Protein AF-A0A2J9VJS3-F1 (afdb_monomer_lite)

Radius of gyration: 12.94 Å; chains: 1; bounding box: 29×32×30 Å

Foldseek 3Di:
DALVVLVVLVVVLQVVLCVVVVHNQKDKDDDPVCSNQQKTWMDGPVDPDPKIWIWGDDDPWIKIDIPDDQPPLRVVQVVPFDWDDDDPHDTIGTDHSVVVSVSVNCNSPRDD

pLDDT: mean 89.35, std 8.63, range [51.94, 97.56]

Structure (mmCIF, N/CA/C/O backbone):
data_AF-A0A2J9VJS3-F1
#
_entry.id   AF-A0A2J9VJS3-F1
#
loop_
_atom_site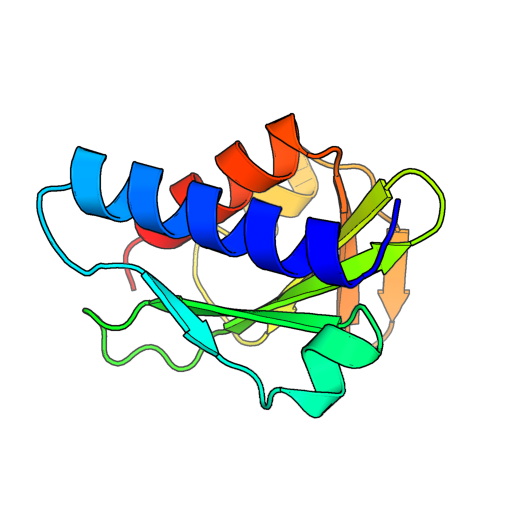.group_PDB
_atom_site.id
_atom_site.type_symbol
_atom_site.label_atom_id
_atom_site.label_alt_id
_atom_site.label_comp_id
_atom_site.label_asym_id
_atom_site.label_entity_id
_atom_site.label_seq_id
_atom_site.pdbx_PDB_ins_code
_atom_site.Cartn_x
_atom_site.Cartn_y
_atom_site.Cartn_z
_atom_site.occupancy
_atom_site.B_iso_or_equiv
_atom_site.auth_seq_id
_atom_site.auth_comp_id
_atom_site.auth_asym_id
_atom_site.auth_atom_id
_atom_site.pdbx_PDB_model_num
ATOM 1 N N . MET A 1 1 ? 11.337 7.686 -10.305 1.00 63.78 1 MET A N 1
ATOM 2 C CA . MET A 1 1 ? 10.696 8.379 -9.161 1.00 63.78 1 MET A CA 1
ATOM 3 C C . MET A 1 1 ? 11.667 8.381 -7.993 1.00 63.78 1 MET A C 1
ATOM 5 O O . MET A 1 1 ? 12.343 7.376 -7.818 1.00 63.78 1 MET A O 1
ATOM 9 N N . SER A 1 2 ? 11.806 9.478 -7.243 1.00 78.00 2 SER A N 1
ATOM 10 C CA . SER A 1 2 ? 12.714 9.493 -6.087 1.00 78.00 2 SER A CA 1
ATOM 11 C C . SER A 1 2 ? 12.104 8.724 -4.908 1.00 78.00 2 SER A C 1
ATOM 13 O O . SER A 1 2 ? 10.886 8.632 -4.774 1.00 78.00 2 SER A O 1
ATOM 15 N N . LYS A 1 3 ? 12.950 8.167 -4.035 1.00 78.81 3 LYS A N 1
ATOM 16 C CA . LYS A 1 3 ? 12.504 7.387 -2.865 1.00 78.81 3 LYS A CA 1
ATOM 17 C C . LYS A 1 3 ? 11.815 8.249 -1.800 1.00 78.81 3 LYS A C 1
ATOM 19 O O . LYS A 1 3 ? 10.952 7.758 -1.084 1.00 78.81 3 LYS A O 1
ATOM 24 N N . VAL A 1 4 ? 12.179 9.532 -1.735 1.00 76.00 4 VAL A N 1
ATOM 25 C CA . VAL A 1 4 ? 11.483 10.540 -0.920 1.00 76.00 4 VAL A CA 1
ATOM 26 C C . VAL A 1 4 ? 10.051 10.700 -1.423 1.00 76.00 4 VAL A C 1
ATOM 28 O O . VAL A 1 4 ? 9.120 10.472 -0.663 1.00 76.00 4 VAL A O 1
ATOM 31 N N . LYS A 1 5 ? 9.881 10.926 -2.735 1.00 83.75 5 LYS A N 1
ATOM 32 C CA . LYS A 1 5 ? 8.559 11.028 -3.358 1.00 83.75 5 LYS A CA 1
ATOM 33 C C . LYS A 1 5 ? 7.718 9.763 -3.154 1.00 83.75 5 LYS A C 1
ATOM 35 O O . LYS A 1 5 ? 6.540 9.872 -2.874 1.00 83.75 5 LYS A O 1
ATOM 40 N N . PHE A 1 6 ? 8.325 8.576 -3.209 1.00 88.06 6 PHE A N 1
ATOM 41 C CA . PHE A 1 6 ? 7.630 7.322 -2.894 1.00 88.06 6 PHE A CA 1
ATOM 42 C C . PHE A 1 6 ? 7.020 7.303 -1.490 1.00 88.06 6 PHE A C 1
ATOM 44 O O . PHE A 1 6 ? 5.858 6.936 -1.345 1.00 88.06 6 PHE A O 1
ATOM 51 N N . ARG A 1 7 ? 7.797 7.662 -0.462 1.00 90.06 7 ARG A N 1
ATOM 52 C CA . ARG A 1 7 ? 7.289 7.692 0.913 1.00 90.06 7 ARG A CA 1
ATOM 53 C C . ARG A 1 7 ? 6.156 8.707 1.038 1.00 90.06 7 ARG A C 1
ATOM 55 O O . ARG A 1 7 ? 5.107 8.357 1.563 1.00 90.06 7 ARG A O 1
ATOM 62 N N . ASP A 1 8 ? 6.371 9.913 0.522 1.00 91.19 8 ASP A N 1
ATOM 63 C CA . ASP A 1 8 ? 5.408 11.006 0.632 1.00 91.19 8 ASP A CA 1
ATOM 64 C C . ASP A 1 8 ? 4.102 10.687 -0.139 1.00 91.19 8 ASP A C 1
ATOM 66 O O . ASP A 1 8 ? 3.014 10.962 0.357 1.00 91.19 8 ASP A O 1
ATOM 70 N N . ASP A 1 9 ? 4.183 10.010 -1.295 1.00 91.81 9 ASP A N 1
ATOM 71 C CA . ASP A 1 9 ? 3.011 9.518 -2.040 1.00 91.81 9 ASP A CA 1
ATOM 72 C C . ASP A 1 9 ? 2.204 8.493 -1.216 1.00 91.81 9 ASP A C 1
ATOM 74 O O . ASP A 1 9 ? 0.972 8.503 -1.234 1.00 91.81 9 ASP A O 1
ATOM 78 N N . VAL A 1 10 ? 2.880 7.594 -0.487 1.00 94.88 10 VAL A N 1
ATOM 79 C CA . VAL A 1 10 ? 2.210 6.611 0.385 1.00 94.88 10 VAL A CA 1
ATOM 80 C C . VAL A 1 10 ? 1.594 7.285 1.611 1.00 94.88 10 VAL A C 1
ATOM 82 O O . VAL A 1 10 ? 0.473 6.934 1.975 1.00 94.88 10 VAL A O 1
ATOM 85 N N . ASP A 1 11 ? 2.286 8.255 2.215 1.00 94.81 11 ASP A N 1
ATOM 86 C CA . ASP A 1 11 ? 1.754 9.067 3.316 1.00 94.81 11 ASP A CA 1
ATOM 87 C C . ASP A 1 11 ? 0.464 9.781 2.893 1.00 94.81 11 ASP A C 1
ATOM 89 O O . ASP A 1 11 ? -0.566 9.629 3.549 1.00 94.81 11 ASP A O 1
ATOM 93 N N . GLN A 1 12 ? 0.463 10.428 1.725 1.00 96.25 12 GLN A N 1
ATOM 94 C CA . GLN A 1 12 ? -0.733 11.086 1.201 1.00 96.25 12 GLN A CA 1
ATOM 95 C C . GLN A 1 12 ? -1.895 10.104 0.977 1.00 96.25 12 GLN A C 1
ATOM 97 O O . GLN A 1 12 ? -3.045 10.421 1.274 1.00 96.25 12 GLN A O 1
ATOM 102 N N . ILE A 1 13 ? -1.623 8.896 0.467 1.00 97.06 13 ILE A N 1
ATOM 103 C CA . ILE A 1 13 ? -2.661 7.867 0.297 1.00 97.06 13 ILE A CA 1
ATOM 104 C C . ILE A 1 13 ? -3.263 7.460 1.648 1.00 97.06 13 ILE A C 1
ATOM 106 O O . ILE A 1 13 ? -4.481 7.291 1.747 1.00 97.06 13 ILE A O 1
ATOM 110 N N . ILE A 1 14 ? -2.427 7.278 2.672 1.00 96.94 14 ILE A N 1
ATOM 111 C CA . ILE A 1 14 ? -2.864 6.909 4.023 1.00 96.94 14 ILE A CA 1
ATOM 112 C C . ILE A 1 14 ? -3.742 8.008 4.616 1.00 96.94 14 ILE A C 1
ATOM 114 O O . ILE A 1 14 ? -4.841 7.715 5.096 1.00 96.94 14 ILE A O 1
ATOM 118 N N . ASP A 1 15 ? -3.291 9.258 4.528 1.00 97.56 15 ASP A N 1
ATOM 119 C CA . ASP A 1 15 ? -4.008 10.419 5.048 1.00 97.56 15 ASP A CA 1
ATOM 120 C C . ASP A 1 15 ? -5.363 10.598 4.355 1.00 97.56 15 ASP A C 1
ATOM 122 O O . ASP A 1 15 ? -6.383 10.769 5.029 1.00 97.56 15 ASP A O 1
ATOM 126 N N . ASP A 1 16 ? -5.411 10.464 3.025 1.00 97.38 16 ASP A N 1
ATOM 127 C CA . ASP A 1 16 ? -6.652 10.496 2.245 1.00 97.38 16 ASP A CA 1
ATOM 128 C C . ASP A 1 16 ? -7.647 9.424 2.717 1.00 97.38 16 ASP A C 1
ATOM 130 O O . ASP A 1 16 ? -8.847 9.681 2.859 1.00 97.38 16 ASP A O 1
ATOM 134 N N . ILE A 1 17 ? -7.170 8.194 2.938 1.00 96.25 17 ILE A N 1
ATOM 135 C CA . ILE A 1 17 ? -8.020 7.069 3.337 1.00 96.25 17 ILE A CA 1
ATOM 136 C C . ILE A 1 17 ? -8.540 7.277 4.755 1.00 96.25 17 ILE A C 1
ATOM 138 O O . ILE A 1 17 ? -9.757 7.237 4.940 1.00 96.25 17 ILE A O 1
ATOM 142 N N . ASN A 1 18 ? -7.666 7.548 5.725 1.00 96.94 18 ASN A N 1
ATOM 143 C CA . ASN A 1 18 ? -8.060 7.786 7.115 1.00 96.94 18 ASN A CA 1
ATOM 144 C C . ASN A 1 18 ? -9.031 8.970 7.224 1.00 96.94 18 ASN A C 1
ATOM 146 O O . ASN A 1 18 ? -10.052 8.874 7.906 1.00 96.94 18 ASN A O 1
ATOM 150 N N . SER A 1 19 ? -8.783 10.048 6.473 1.00 97.44 19 SER A N 1
ATOM 151 C CA . SER A 1 19 ? -9.697 11.193 6.391 1.00 97.44 19 SER A CA 1
ATOM 152 C C . SER A 1 19 ? -11.055 10.793 5.810 1.00 97.44 19 SER A C 1
ATOM 154 O O . SER A 1 19 ? -12.094 11.152 6.362 1.00 97.44 19 SER A O 1
ATOM 156 N N . SER A 1 20 ? -11.073 9.990 4.737 1.00 96.06 20 SER A N 1
ATOM 157 C CA . SER A 1 20 ? -12.320 9.498 4.131 1.00 96.06 20 SER A CA 1
ATOM 158 C C . SER A 1 20 ? -13.122 8.572 5.052 1.00 96.06 20 SER A C 1
ATOM 160 O O . SER A 1 20 ? -14.349 8.548 4.977 1.00 96.06 20 SER A O 1
ATOM 162 N N . LEU A 1 21 ? -12.437 7.832 5.928 1.00 94.00 21 LEU A N 1
ATOM 163 C CA . LEU A 1 21 ? -13.038 6.939 6.921 1.00 94.00 21 LEU A CA 1
ATOM 164 C C . LEU A 1 21 ? -13.340 7.646 8.248 1.00 94.00 21 LEU A C 1
ATOM 166 O O . LEU A 1 21 ? -13.977 7.053 9.114 1.00 94.00 21 LEU A O 1
ATOM 170 N N . LYS A 1 22 ? -12.923 8.912 8.399 1.00 95.38 22 LYS A N 1
ATOM 171 C CA . LYS A 1 22 ? -13.061 9.718 9.622 1.00 95.38 22 LYS A CA 1
ATOM 172 C C . LYS A 1 22 ? -12.462 9.037 10.863 1.00 95.38 22 LYS A C 1
ATOM 174 O O . LYS A 1 22 ? -12.930 9.265 11.976 1.00 95.38 22 LYS A O 1
ATOM 179 N N . ALA A 1 23 ? -11.441 8.201 10.669 1.00 93.31 23 ALA A N 1
ATOM 180 C CA . ALA A 1 23 ? -10.782 7.437 11.724 1.00 93.31 23 ALA A CA 1
ATOM 181 C C . ALA A 1 23 ? -9.362 7.006 11.303 1.00 93.31 23 ALA A C 1
ATOM 183 O O . ALA A 1 23 ? -9.116 6.786 10.113 1.00 93.31 23 ALA A O 1
ATOM 184 N N . PRO A 1 24 ? -8.426 6.843 12.258 1.00 93.69 24 PRO A N 1
ATOM 185 C CA . PRO A 1 24 ? -7.103 6.289 11.990 1.00 93.69 24 PRO A CA 1
ATOM 186 C C . PRO A 1 24 ? -7.194 4.760 11.837 1.00 93.69 24 PRO A C 1
ATOM 188 O O . PRO A 1 24 ? -7.147 4.026 12.819 1.00 93.69 24 PRO A O 1
ATOM 191 N N . VAL A 1 25 ? -7.354 4.284 10.601 1.00 94.62 25 VAL A N 1
ATOM 192 C CA . VAL A 1 25 ? -7.539 2.857 10.269 1.00 94.62 25 VAL A CA 1
ATOM 193 C C . VAL A 1 25 ? -6.231 2.220 9.810 1.00 94.62 25 VAL A C 1
ATOM 195 O O . VAL A 1 25 ? -5.911 1.099 10.198 1.00 94.62 25 VAL A O 1
ATOM 198 N N . ILE A 1 26 ? -5.446 2.935 9.007 1.00 94.62 26 ILE A N 1
ATOM 199 C CA . ILE A 1 26 ? -4.176 2.452 8.457 1.00 94.62 26 ILE A CA 1
ATOM 200 C C . ILE A 1 26 ? -3.012 3.365 8.830 1.00 94.62 26 ILE A C 1
ATOM 202 O O . ILE A 1 26 ? -3.170 4.578 8.953 1.00 94.62 26 ILE A O 1
ATOM 206 N N . ALA A 1 27 ? -1.825 2.782 8.963 1.00 94.75 27 ALA A N 1
ATOM 207 C CA . ALA A 1 27 ? -0.581 3.514 9.167 1.00 94.75 27 ALA A CA 1
ATOM 208 C C . ALA A 1 27 ? 0.581 2.836 8.438 1.00 94.75 27 ALA A C 1
ATOM 210 O O . ALA A 1 27 ? 0.536 1.640 8.136 1.00 94.75 27 ALA A O 1
ATOM 211 N N . ARG A 1 28 ? 1.661 3.585 8.189 1.00 94.19 28 ARG A N 1
ATOM 212 C CA . ARG A 1 28 ? 2.928 2.981 7.765 1.00 94.19 28 ARG A CA 1
ATOM 213 C C . ARG A 1 28 ? 3.486 2.108 8.887 1.00 94.19 28 ARG A C 1
ATOM 215 O O . ARG A 1 28 ? 3.541 2.520 10.039 1.00 94.19 28 ARG A O 1
ATOM 222 N N . SER A 1 29 ? 3.988 0.942 8.515 1.00 87.06 29 SER A N 1
ATOM 223 C CA . SER A 1 29 ? 4.754 0.041 9.370 1.00 87.06 29 SER A CA 1
ATOM 224 C C . SER A 1 29 ? 6.030 -0.317 8.633 1.00 87.06 29 SER A C 1
ATOM 226 O O . SER A 1 29 ? 5.988 -1.034 7.642 1.00 87.06 29 SER A O 1
ATOM 228 N N . SER A 1 30 ? 7.152 0.289 9.014 1.00 85.12 30 SER A N 1
ATOM 229 C CA . SER A 1 30 ? 8.520 -0.012 8.555 1.00 85.12 30 SER A CA 1
ATOM 230 C C . SER A 1 30 ? 9.446 1.073 9.095 1.00 85.12 30 SER A C 1
ATOM 232 O O . SER A 1 30 ? 9.056 2.241 9.178 1.00 85.12 30 SER A O 1
ATOM 234 N N . ILE A 1 31 ? 10.689 0.714 9.407 1.00 88.75 31 ILE A N 1
ATOM 235 C CA . ILE A 1 31 ? 11.692 1.687 9.858 1.00 88.75 31 ILE A CA 1
ATOM 236 C C . ILE A 1 31 ? 12.109 2.618 8.711 1.00 88.75 31 ILE A C 1
ATOM 238 O O . ILE A 1 31 ? 12.074 2.246 7.537 1.00 88.75 31 ILE A O 1
ATOM 242 N N . GLU A 1 32 ? 12.557 3.833 9.034 1.00 88.00 32 GLU A N 1
ATOM 243 C CA . GLU A 1 32 ? 12.910 4.861 8.041 1.00 88.00 32 GLU A CA 1
ATOM 244 C C . GLU A 1 32 ? 13.937 4.370 7.000 1.00 88.00 32 GLU A C 1
ATOM 246 O O . GLU A 1 32 ? 13.855 4.705 5.816 1.00 88.00 32 GLU A O 1
ATOM 251 N N . SER A 1 33 ? 14.883 3.520 7.411 1.00 90.19 33 SER A N 1
ATOM 252 C CA . SER A 1 33 ? 15.902 2.962 6.515 1.00 90.19 33 SER A CA 1
ATOM 253 C C . SER A 1 33 ? 15.332 2.026 5.440 1.00 90.19 33 SER A C 1
ATOM 255 O O . SER A 1 33 ? 15.937 1.885 4.376 1.00 90.19 33 SER A O 1
ATOM 257 N N . GLN A 1 34 ? 14.169 1.402 5.660 1.00 92.06 34 GLN A N 1
ATOM 258 C CA . GLN A 1 34 ? 13.478 0.640 4.617 1.00 92.06 34 GLN A CA 1
ATOM 259 C C . GLN A 1 34 ? 12.918 1.590 3.557 1.00 92.06 34 GLN A C 1
ATOM 261 O O . GLN A 1 34 ? 13.222 1.413 2.375 1.00 92.06 34 GLN A O 1
ATOM 266 N N . TRP A 1 35 ? 12.232 2.659 3.969 1.00 92.06 35 TRP A N 1
ATOM 267 C CA . TRP A 1 35 ? 11.672 3.652 3.046 1.00 92.06 35 TRP A CA 1
ATOM 268 C C . TRP A 1 35 ? 12.762 4.336 2.213 1.00 92.06 35 TRP A C 1
ATOM 270 O O . TRP A 1 35 ? 12.627 4.470 0.997 1.00 92.06 35 TRP A O 1
ATOM 280 N N . LYS A 1 36 ? 13.916 4.644 2.826 1.00 88.38 36 LYS A N 1
ATOM 281 C CA . LYS A 1 36 ? 15.117 5.145 2.123 1.00 88.38 36 LYS A CA 1
ATOM 282 C C . LYS A 1 36 ? 15.673 4.169 1.083 1.00 88.38 36 LYS A C 1
ATOM 284 O O . LYS A 1 36 ? 16.393 4.586 0.175 1.00 88.38 36 LYS A O 1
ATOM 289 N N . ARG A 1 37 ? 15.360 2.876 1.184 1.00 89.56 37 ARG A N 1
ATOM 290 C CA . ARG A 1 37 ? 15.713 1.856 0.184 1.00 89.56 37 ARG A CA 1
ATOM 291 C C . ARG A 1 37 ? 14.623 1.634 -0.863 1.00 89.56 37 ARG A C 1
ATOM 293 O O . ARG A 1 37 ? 14.923 0.985 -1.855 1.00 89.56 37 ARG A O 1
ATOM 300 N N . GLY A 1 38 ? 13.453 2.253 -0.711 1.00 92.38 38 GLY A N 1
ATOM 301 C CA . GLY A 1 38 ? 12.297 2.036 -1.578 1.00 92.38 38 GLY A CA 1
ATOM 302 C C . GLY A 1 38 ? 11.426 0.868 -1.123 1.00 92.38 38 GLY A C 1
ATOM 303 O O . GLY A 1 38 ? 10.621 0.399 -1.906 1.00 92.38 38 GLY A O 1
ATOM 304 N N . ASN A 1 39 ? 11.573 0.400 0.117 1.00 93.50 39 ASN A N 1
ATOM 305 C CA . ASN A 1 39 ? 10.750 -0.667 0.677 1.00 93.50 39 ASN A CA 1
ATOM 306 C C . ASN A 1 39 ? 9.927 -0.089 1.822 1.00 93.50 39 ASN A C 1
ATOM 308 O O . ASN A 1 39 ? 10.459 0.597 2.689 1.00 93.50 39 ASN A O 1
ATOM 312 N N . GLY A 1 40 ? 8.643 -0.370 1.856 1.00 94.31 40 GLY A N 1
ATOM 313 C CA . GLY A 1 40 ? 7.767 0.114 2.903 1.00 94.31 40 GLY A CA 1
ATOM 314 C C . GLY A 1 40 ? 6.649 -0.865 3.147 1.00 94.31 40 GLY A C 1
ATOM 315 O O . GLY A 1 40 ? 6.443 -1.786 2.364 1.00 94.31 40 GLY A O 1
ATOM 316 N N . SER A 1 41 ? 5.923 -0.674 4.235 1.00 94.62 41 SER A N 1
ATOM 317 C CA . SER A 1 41 ? 4.704 -1.433 4.456 1.00 94.62 41 SER A CA 1
ATOM 318 C C . SER A 1 41 ? 3.656 -0.591 5.154 1.00 94.62 41 SER A C 1
ATOM 320 O O . SER A 1 41 ? 3.965 0.442 5.753 1.00 94.62 41 SER A O 1
ATOM 322 N N . VAL A 1 42 ? 2.412 -1.036 5.066 1.00 94.56 42 VAL A N 1
ATOM 323 C CA . VAL A 1 42 ? 1.272 -0.455 5.766 1.00 94.56 42 VAL A CA 1
ATOM 324 C C . VAL A 1 42 ? 0.535 -1.545 6.528 1.00 94.56 42 VAL A C 1
ATOM 326 O O . VAL A 1 42 ? 0.499 -2.701 6.103 1.00 94.56 42 VAL A O 1
ATOM 329 N N . VAL A 1 43 ? -0.032 -1.167 7.665 1.00 93.31 43 VAL A N 1
ATOM 330 C CA . VAL A 1 43 ? -0.787 -2.051 8.556 1.00 93.31 43 VAL A CA 1
ATOM 331 C C . VAL A 1 43 ? -2.102 -1.397 8.933 1.00 93.31 43 VAL A C 1
ATOM 33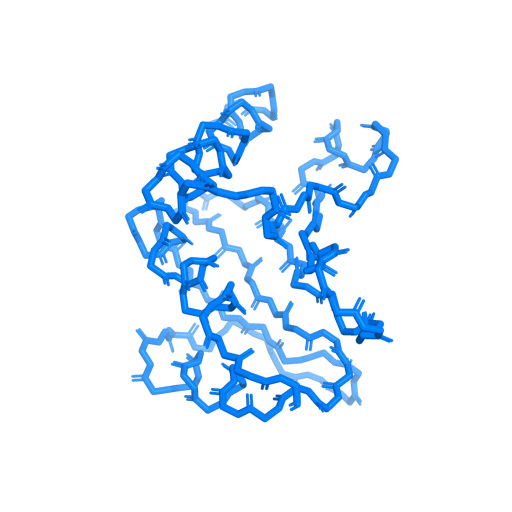3 O O . VAL A 1 43 ? -2.203 -0.166 8.963 1.00 93.31 43 VAL A O 1
ATOM 336 N N . ARG A 1 44 ? -3.103 -2.219 9.243 1.00 91.88 44 ARG A N 1
ATOM 337 C CA . ARG A 1 44 ? -4.299 -1.751 9.941 1.00 91.88 44 ARG A CA 1
ATOM 338 C C . ARG A 1 44 ? -3.996 -1.602 11.427 1.00 91.88 44 ARG A C 1
ATOM 340 O O . ARG A 1 44 ? -3.567 -2.558 12.060 1.00 91.88 44 ARG A O 1
ATOM 347 N N . ILE A 1 45 ? -4.231 -0.417 11.975 1.00 91.94 45 ILE A N 1
ATOM 348 C CA . ILE A 1 45 ? -3.969 -0.093 13.389 1.00 91.94 45 ILE A CA 1
ATOM 349 C C . ILE A 1 45 ? -5.228 -0.150 14.257 1.00 91.94 45 ILE A C 1
ATOM 351 O O . ILE A 1 45 ? -5.144 -0.100 15.480 1.00 91.94 45 ILE A O 1
ATOM 355 N N . ASP A 1 46 ? -6.393 -0.277 13.629 1.00 90.62 46 ASP A N 1
ATOM 356 C CA . ASP A 1 46 ? -7.694 -0.401 14.283 1.00 90.62 46 ASP A CA 1
ATOM 357 C C . ASP A 1 46 ? -8.102 -1.863 14.540 1.00 90.62 46 ASP A C 1
ATOM 359 O O . ASP A 1 46 ? -9.168 -2.136 15.090 1.00 90.62 46 ASP A O 1
ATOM 363 N N . THR A 1 47 ? -7.250 -2.817 14.157 1.00 85.31 47 THR A N 1
ATOM 364 C CA . THR A 1 47 ? -7.469 -4.258 14.342 1.00 85.31 47 THR A CA 1
ATOM 365 C C . THR A 1 47 ? -6.326 -4.892 15.130 1.00 85.31 47 THR A C 1
ATOM 367 O O . THR A 1 47 ? -5.257 -4.306 15.273 1.00 85.31 47 THR A O 1
ATOM 370 N N . LYS A 1 48 ? -6.532 -6.123 15.613 1.00 80.50 48 LYS A N 1
ATOM 371 C CA . LYS A 1 48 ? -5.463 -6.956 16.196 1.00 80.50 48 LYS A CA 1
ATOM 372 C C . LYS A 1 48 ? -4.695 -7.773 15.144 1.00 80.50 48 LYS A C 1
ATOM 374 O O . LYS A 1 48 ? -3.926 -8.656 15.513 1.00 80.50 48 LYS A O 1
ATOM 379 N N . ASP A 1 49 ? -4.951 -7.534 13.858 1.00 75.19 49 ASP A N 1
ATOM 380 C CA . ASP A 1 49 ? -4.325 -8.268 12.761 1.00 75.19 49 ASP A CA 1
ATOM 381 C C . ASP A 1 49 ? -2.853 -7.858 12.615 1.00 75.19 49 ASP A C 1
ATOM 383 O O . ASP A 1 49 ? -2.514 -6.677 12.672 1.00 75.19 49 ASP A O 1
ATOM 387 N N . ILE A 1 50 ? -1.981 -8.848 12.432 1.00 76.81 50 ILE A N 1
ATOM 388 C CA . ILE A 1 50 ? -0.542 -8.648 12.213 1.00 76.81 50 ILE A CA 1
ATOM 389 C C . ILE A 1 50 ? -0.174 -8.650 10.725 1.00 76.81 50 ILE 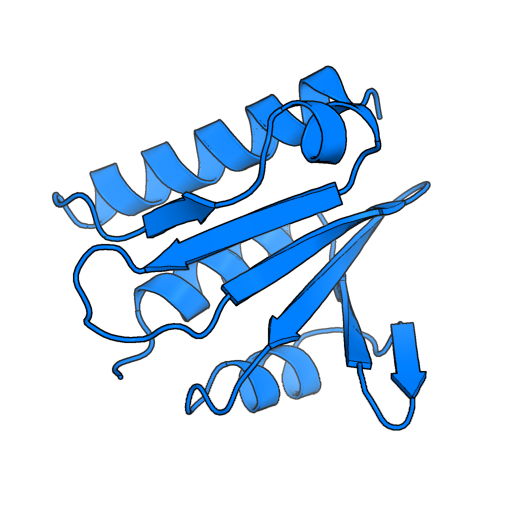A C 1
ATOM 391 O O . ILE A 1 50 ? 0.980 -8.381 10.387 1.00 76.81 50 ILE A O 1
ATOM 395 N N . ALA A 1 51 ? -1.129 -8.962 9.840 1.00 87.38 51 ALA A N 1
ATOM 396 C CA . ALA A 1 51 ? -0.908 -8.966 8.403 1.00 87.38 51 ALA A CA 1
ATOM 397 C C . ALA A 1 51 ? -0.476 -7.579 7.929 1.00 87.38 51 ALA A C 1
ATOM 399 O O . ALA A 1 51 ? -1.099 -6.571 8.250 1.00 87.38 51 ALA A O 1
ATOM 400 N N . THR A 1 52 ? 0.571 -7.532 7.125 1.00 91.50 52 THR A N 1
ATOM 401 C CA . THR A 1 52 ? 1.261 -6.333 6.676 1.00 91.50 52 THR A CA 1
ATOM 402 C C . THR A 1 52 ? 1.262 -6.293 5.153 1.00 91.50 52 THR A C 1
ATOM 404 O O . THR A 1 52 ? 1.747 -7.199 4.470 1.00 91.50 52 THR A O 1
ATOM 407 N N . LEU A 1 53 ? 0.747 -5.199 4.593 1.00 94.06 53 LEU A N 1
ATOM 408 C CA . LEU A 1 53 ? 0.821 -4.946 3.160 1.00 94.06 53 LEU A CA 1
ATOM 409 C C . LEU A 1 53 ? 2.159 -4.274 2.848 1.00 94.06 53 LEU A C 1
ATOM 411 O O . LEU A 1 53 ? 2.355 -3.091 3.117 1.00 94.06 53 LEU A O 1
ATOM 415 N N . SER A 1 54 ? 3.083 -5.030 2.270 1.00 94.62 54 SER A N 1
ATOM 416 C CA . SER A 1 54 ? 4.409 -4.550 1.882 1.00 94.62 54 SER A CA 1
ATOM 417 C C . SER A 1 54 ? 4.416 -4.029 0.446 1.00 94.62 54 SER A C 1
ATOM 419 O O . SER A 1 54 ? 3.772 -4.591 -0.440 1.00 94.62 54 SER A O 1
ATOM 421 N N . ILE A 1 55 ? 5.152 -2.939 0.239 1.00 95.88 55 ILE A N 1
ATOM 422 C CA . ILE A 1 55 ? 5.186 -2.093 -0.953 1.00 95.88 55 ILE A CA 1
ATOM 423 C C . ILE A 1 55 ? 6.654 -1.817 -1.293 1.00 95.88 55 ILE A C 1
ATOM 425 O O . ILE A 1 55 ? 7.365 -1.178 -0.517 1.00 95.88 55 ILE A O 1
ATOM 429 N N . ASN A 1 56 ? 7.099 -2.241 -2.470 1.00 94.62 56 ASN A N 1
ATOM 430 C CA . ASN A 1 56 ? 8.448 -1.977 -2.959 1.00 94.62 56 ASN A CA 1
ATOM 431 C C . ASN A 1 56 ? 8.393 -1.091 -4.206 1.00 94.62 56 ASN A C 1
ATOM 433 O O . ASN A 1 56 ? 7.675 -1.373 -5.164 1.00 94.62 56 ASN A O 1
ATOM 437 N N . LEU A 1 57 ? 9.174 -0.019 -4.203 1.00 93.69 57 LEU A N 1
ATOM 438 C CA . LEU A 1 57 ? 9.378 0.856 -5.343 1.00 93.69 57 LEU A CA 1
ATOM 439 C C . LEU A 1 57 ? 10.337 0.192 -6.333 1.00 93.69 57 LEU A C 1
ATOM 441 O O . LEU A 1 57 ? 11.490 -0.089 -6.003 1.00 93.69 57 LEU A O 1
ATOM 445 N N . HIS A 1 58 ? 9.878 0.036 -7.568 1.00 91.00 58 HIS A N 1
ATOM 446 C CA . HIS A 1 58 ? 10.690 -0.383 -8.701 1.00 91.00 58 HIS A CA 1
ATOM 447 C C . HIS A 1 58 ? 10.683 0.690 -9.791 1.00 91.00 58 HIS A C 1
ATOM 449 O O . HIS A 1 58 ? 9.890 1.638 -9.774 1.00 91.00 58 HIS A O 1
ATOM 455 N N . ASP A 1 59 ? 11.568 0.536 -10.772 1.00 86.31 59 ASP A N 1
ATOM 456 C CA . ASP A 1 59 ? 11.587 1.411 -11.936 1.00 86.31 59 ASP A CA 1
ATOM 457 C C . ASP A 1 59 ? 10.285 1.247 -12.735 1.00 86.31 59 ASP A C 1
ATOM 459 O O . ASP A 1 59 ? 10.049 0.241 -13.404 1.00 86.31 59 ASP A O 1
ATOM 463 N N . GLY A 1 60 ? 9.411 2.250 -12.625 1.00 84.69 60 GLY A N 1
ATOM 464 C CA . GLY A 1 60 ? 8.163 2.350 -13.381 1.00 84.69 60 GLY A CA 1
ATOM 465 C C . GLY A 1 60 ? 6.934 1.681 -12.756 1.00 84.69 60 GLY A C 1
ATOM 466 O O . GLY A 1 60 ? 5.860 1.772 -13.346 1.00 84.69 60 GLY A O 1
ATOM 467 N N . PHE A 1 61 ? 7.040 1.040 -11.587 1.00 91.75 61 PHE A N 1
ATOM 468 C CA . PHE A 1 61 ? 5.890 0.435 -10.897 1.00 91.75 61 PHE A CA 1
ATOM 469 C C . PHE A 1 61 ? 6.139 0.232 -9.395 1.00 91.75 61 PHE A C 1
ATOM 471 O O . PHE A 1 61 ? 7.261 0.376 -8.909 1.00 91.75 61 PHE A O 1
ATOM 478 N N . TYR A 1 62 ? 5.084 -0.142 -8.672 1.00 93.50 62 TYR A N 1
ATOM 479 C CA . TYR A 1 62 ? 5.159 -0.618 -7.293 1.00 93.50 62 TYR A CA 1
ATOM 480 C C . TYR A 1 62 ? 4.868 -2.110 -7.250 1.00 93.50 62 TYR A C 1
ATOM 482 O O . TYR A 1 62 ? 3.949 -2.587 -7.913 1.00 93.50 62 TYR A O 1
ATOM 490 N N . ASP A 1 63 ? 5.648 -2.840 -6.471 1.00 94.12 63 ASP A N 1
ATOM 491 C CA . ASP A 1 63 ? 5.401 -4.240 -6.178 1.00 94.12 63 ASP A CA 1
ATOM 492 C C . ASP A 1 63 ? 4.735 -4.372 -4.812 1.00 94.12 63 ASP A C 1
ATOM 494 O O . ASP A 1 63 ? 5.265 -3.880 -3.816 1.00 94.12 63 ASP A O 1
ATOM 498 N N . VAL A 1 64 ? 3.575 -5.019 -4.756 1.00 95.25 64 VAL A N 1
ATOM 499 C CA . VAL A 1 64 ? 2.770 -5.141 -3.538 1.00 95.25 64 VAL A CA 1
ATOM 500 C C . VAL A 1 64 ? 2.484 -6.592 -3.194 1.00 95.25 64 VAL A C 1
ATOM 502 O O . VAL A 1 64 ? 2.279 -7.432 -4.068 1.00 95.25 64 VAL A O 1
ATOM 505 N N . GLY A 1 65 ? 2.462 -6.895 -1.902 1.00 93.44 65 GLY A N 1
ATOM 506 C CA . GLY A 1 65 ? 2.044 -8.194 -1.383 1.00 93.44 65 GLY A CA 1
ATOM 507 C C . GLY A 1 65 ? 1.666 -8.085 0.085 1.00 93.44 65 GLY A C 1
ATOM 508 O O . GLY A 1 65 ? 2.204 -7.238 0.795 1.00 93.44 65 GLY A O 1
ATOM 509 N N . CYS A 1 66 ? 0.734 -8.917 0.533 1.00 90.75 66 CYS A N 1
ATOM 510 C CA . CYS A 1 66 ? 0.356 -9.003 1.938 1.00 90.75 66 CYS A CA 1
ATOM 511 C C . CYS A 1 66 ? 1.013 -10.241 2.547 1.00 90.75 66 CYS A C 1
ATOM 513 O O . CYS A 1 66 ? 0.909 -11.326 1.972 1.00 90.75 66 CYS A O 1
ATOM 515 N N . ASP A 1 67 ? 1.696 -10.086 3.680 1.00 82.25 67 ASP A N 1
ATOM 516 C CA . ASP A 1 67 ? 2.064 -11.240 4.496 1.00 82.25 67 ASP A CA 1
ATOM 517 C C . ASP A 1 67 ? 0.876 -11.674 5.377 1.00 82.25 67 ASP A C 1
ATOM 519 O O . ASP A 1 67 ? -0.079 -10.924 5.598 1.00 82.25 67 ASP A O 1
ATOM 523 N N . GLY A 1 68 ? 0.899 -12.935 5.810 1.00 71.00 68 GLY A N 1
ATOM 524 C CA . GLY A 1 68 ? -0.177 -13.528 6.600 1.00 71.00 68 GLY A CA 1
ATOM 525 C C . GLY A 1 68 ? -1.458 -13.849 5.818 1.00 71.00 68 GLY A C 1
ATOM 526 O O . GLY A 1 68 ? -1.607 -13.591 4.622 1.00 71.00 68 GLY A O 1
ATOM 527 N N . SER A 1 69 ? -2.401 -14.473 6.518 1.00 65.50 69 SER A N 1
ATOM 528 C CA . SER A 1 69 ? -3.716 -14.831 5.991 1.00 65.50 69 SER A CA 1
ATOM 529 C C . SER A 1 69 ? -4.731 -13.734 6.312 1.00 65.50 69 SER A C 1
ATOM 531 O O . SER A 1 69 ? -5.575 -13.909 7.188 1.00 65.50 69 SER A O 1
ATOM 533 N N . LYS A 1 70 ? -4.663 -12.598 5.613 1.00 71.69 70 LYS A N 1
ATOM 534 C CA . LYS A 1 70 ? -5.779 -11.647 5.616 1.00 71.69 70 LYS A CA 1
ATOM 535 C C . LYS A 1 70 ? -6.769 -12.072 4.536 1.00 71.69 70 LYS A C 1
ATOM 537 O O . LYS A 1 70 ? -6.400 -12.192 3.365 1.00 71.69 70 LYS A O 1
ATOM 542 N N . SER A 1 71 ? -8.007 -12.359 4.938 1.00 70.56 71 SER A N 1
ATOM 543 C CA . SER A 1 71 ? -9.066 -12.755 4.003 1.00 70.56 71 SER A CA 1
ATOM 544 C C . SER A 1 71 ? -9.253 -11.672 2.938 1.00 70.56 71 SER A C 1
ATOM 546 O O . SER A 1 71 ? -9.033 -10.504 3.227 1.00 70.56 71 SER A O 1
ATOM 548 N N . GLY A 1 72 ? -9.599 -12.027 1.702 1.00 83.88 72 GLY A N 1
ATOM 549 C CA . GLY A 1 72 ? -9.949 -11.075 0.637 1.00 83.88 72 GLY A CA 1
ATOM 550 C C . GLY A 1 72 ? -8.798 -10.301 -0.026 1.00 83.88 72 GLY A C 1
ATOM 551 O O . GLY A 1 72 ? -8.821 -10.146 -1.244 1.00 83.88 72 GLY A O 1
ATOM 552 N N . ILE A 1 73 ? -7.754 -9.859 0.695 1.00 89.94 73 ILE A N 1
ATOM 553 C CA . ILE A 1 73 ? -6.706 -9.018 0.073 1.00 89.94 73 ILE A CA 1
ATOM 554 C C . ILE A 1 73 ? -5.895 -9.775 -0.984 1.00 89.94 73 ILE A C 1
ATOM 556 O O . ILE A 1 73 ? -5.661 -9.249 -2.067 1.00 89.94 73 ILE A O 1
ATOM 560 N N . ASN A 1 74 ? -5.483 -11.016 -0.715 1.00 87.44 74 ASN A N 1
ATOM 561 C CA . ASN A 1 74 ? -4.673 -11.783 -1.668 1.00 87.44 74 ASN A CA 1
ATOM 562 C C . ASN A 1 74 ? -5.460 -12.133 -2.938 1.00 87.44 74 ASN A C 1
ATOM 564 O O . ASN A 1 74 ? -4.905 -12.083 -4.035 1.00 87.44 74 ASN A O 1
ATOM 568 N N . GLU A 1 75 ? -6.754 -12.422 -2.793 1.00 89.88 75 GLU A N 1
ATOM 569 C CA . GLU A 1 75 ? -7.671 -1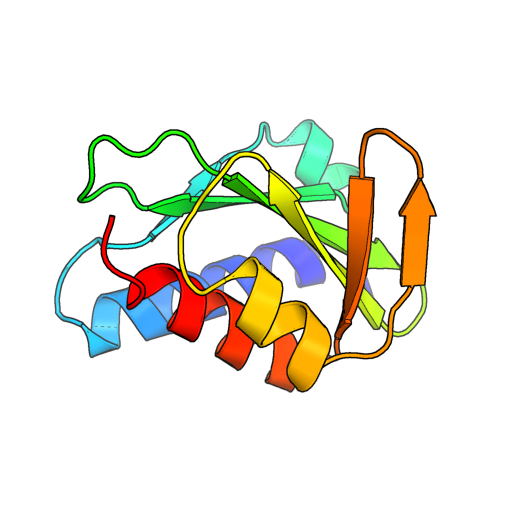2.621 -3.915 1.00 89.88 75 GLU A CA 1
ATOM 570 C C . GLU A 1 75 ? -7.854 -11.324 -4.712 1.00 89.88 75 GLU A C 1
ATOM 572 O O . GLU A 1 75 ? -7.707 -11.323 -5.934 1.00 89.88 75 GLU A O 1
ATOM 577 N N . TYR A 1 76 ? -8.064 -10.194 -4.031 1.00 93.38 76 TYR A N 1
ATOM 578 C CA . TYR A 1 76 ? -8.145 -8.884 -4.671 1.00 93.38 76 TYR A CA 1
ATOM 579 C C . TYR A 1 76 ? -6.890 -8.571 -5.494 1.00 93.38 76 TYR A C 1
ATOM 581 O O . TYR A 1 76 ? -7.003 -8.169 -6.654 1.00 93.38 76 TYR A O 1
ATOM 589 N N . LEU A 1 77 ? -5.695 -8.785 -4.932 1.00 93.25 77 LEU A N 1
ATOM 590 C CA . LEU A 1 77 ? -4.437 -8.572 -5.649 1.00 93.25 77 LEU A CA 1
ATOM 591 C C . LEU A 1 77 ? -4.338 -9.479 -6.888 1.00 93.25 77 LEU A C 1
ATOM 593 O O . LEU A 1 77 ? -3.989 -8.991 -7.961 1.00 93.25 77 LEU A O 1
ATOM 597 N N . ALA A 1 78 ? -4.696 -10.761 -6.762 1.00 91.56 78 ALA A N 1
ATOM 598 C CA . ALA A 1 78 ? -4.656 -11.728 -7.860 1.00 91.56 78 ALA A CA 1
ATOM 599 C C . ALA A 1 78 ? -5.607 -11.386 -9.015 1.00 91.56 78 ALA A C 1
ATOM 601 O O . ALA A 1 78 ? -5.255 -11.580 -10.177 1.00 91.56 78 ALA A O 1
ATOM 602 N N . LEU A 1 79 ? -6.798 -10.870 -8.701 1.00 94.38 79 LEU A N 1
ATOM 603 C CA . LEU A 1 79 ? -7.822 -10.541 -9.694 1.00 94.38 79 LEU A CA 1
ATOM 604 C C . LEU A 1 79 ? -7.577 -9.198 -10.394 1.00 94.38 79 LEU A C 1
ATOM 606 O O . LEU A 1 79 ? -7.979 -9.026 -11.542 1.00 94.38 79 LEU A O 1
ATOM 610 N N . ASN A 1 80 ? -6.945 -8.237 -9.714 1.00 95.94 80 ASN A N 1
ATOM 611 C CA . ASN A 1 80 ? -6.870 -6.852 -10.194 1.00 95.94 80 ASN A CA 1
ATOM 612 C C . ASN A 1 80 ? -5.488 -6.445 -10.714 1.00 95.94 80 ASN A C 1
ATOM 614 O O . ASN A 1 80 ? -5.370 -5.415 -11.382 1.00 95.94 80 ASN A O 1
ATOM 618 N N . LEU A 1 81 ? -4.435 -7.204 -10.398 1.00 96.44 81 LEU A N 1
ATOM 619 C CA . LEU A 1 81 ? -3.057 -6.811 -10.673 1.00 96.44 81 LEU A CA 1
ATOM 620 C C . LEU A 1 81 ? -2.272 -7.902 -11.399 1.00 96.44 81 LEU A C 1
ATOM 622 O O . LEU A 1 81 ? -2.515 -9.099 -11.273 1.00 96.44 81 LEU A O 1
ATOM 626 N N . LYS A 1 82 ? -1.247 -7.475 -12.139 1.00 94.75 82 LYS A N 1
ATOM 627 C CA . LYS A 1 82 ? -0.343 -8.397 -12.829 1.00 94.75 82 LYS A CA 1
ATOM 628 C C . LYS A 1 82 ? 0.621 -9.027 -11.827 1.00 94.75 82 LYS A C 1
ATOM 630 O O . LYS A 1 82 ? 1.364 -8.304 -11.165 1.00 94.75 82 LYS A O 1
ATOM 635 N N . LEU A 1 83 ? 0.687 -10.358 -11.785 1.00 94.19 83 LEU A N 1
ATOM 636 C CA . LEU A 1 83 ? 1.685 -11.077 -10.991 1.00 94.19 83 LEU A CA 1
ATOM 637 C C . LEU A 1 83 ? 3.109 -10.623 -11.364 1.00 94.19 83 LEU A C 1
ATOM 639 O O . LEU A 1 83 ? 3.502 -10.644 -12.533 1.00 94.19 83 LEU A O 1
ATOM 643 N N . HIS A 1 84 ? 3.883 -10.207 -10.364 1.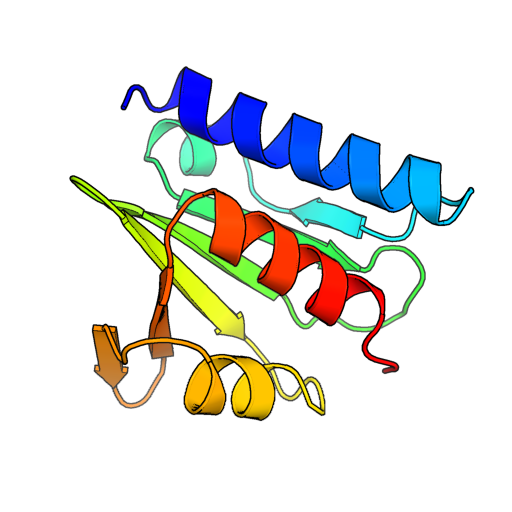00 92.81 84 HIS A N 1
ATOM 644 C CA . HIS A 1 84 ? 5.295 -9.872 -10.507 1.00 92.81 84 HIS A CA 1
ATOM 645 C C . HIS A 1 84 ? 6.202 -11.050 -10.163 1.00 92.81 84 HIS A C 1
ATOM 647 O O . HIS A 1 84 ? 7.150 -11.327 -10.901 1.00 92.81 84 HIS A O 1
ATOM 653 N N . ARG A 1 85 ? 5.949 -11.685 -9.015 1.00 88.69 85 ARG A N 1
ATOM 654 C CA . ARG A 1 85 ? 6.791 -12.733 -8.438 1.00 88.69 85 ARG A CA 1
ATOM 655 C C . ARG A 1 85 ? 5.923 -13.685 -7.630 1.00 88.69 85 ARG A C 1
ATOM 657 O O . ARG A 1 85 ? 5.061 -13.245 -6.881 1.00 88.69 85 ARG A O 1
ATOM 664 N N . HIS A 1 86 ? 6.199 -14.975 -7.751 1.00 87.69 86 HIS A N 1
ATOM 665 C CA . HIS A 1 86 ? 5.623 -16.010 -6.906 1.00 87.69 86 HIS A CA 1
ATOM 666 C C . HIS A 1 86 ? 6.748 -16.974 -6.535 1.00 87.69 86 HIS A C 1
ATOM 668 O O . HIS A 1 86 ? 7.290 -17.661 -7.398 1.00 87.69 86 HIS A O 1
ATOM 674 N N . ASN A 1 87 ? 7.151 -16.971 -5.268 1.00 82.69 87 ASN A N 1
ATOM 675 C CA . ASN A 1 87 ? 8.020 -17.997 -4.698 1.00 82.69 87 ASN A CA 1
ATOM 676 C C . ASN A 1 87 ? 7.389 -18.554 -3.415 1.00 82.69 87 ASN A C 1
ATOM 678 O O . ASN A 1 87 ? 6.358 -18.053 -2.972 1.00 82.69 87 ASN A O 1
ATOM 682 N N . SER A 1 88 ? 8.012 -19.569 -2.813 1.00 73.62 88 SER A N 1
ATOM 683 C CA . SER A 1 88 ? 7.481 -20.276 -1.637 1.00 73.62 88 SER A CA 1
ATOM 684 C C . SER A 1 88 ? 7.192 -19.388 -0.419 1.00 73.62 88 SER A C 1
ATOM 686 O O . SER A 1 88 ? 6.535 -19.845 0.509 1.00 73.62 88 SER A O 1
ATOM 688 N N . GLN A 1 89 ? 7.669 -18.140 -0.402 1.00 65.25 89 GLN A N 1
ATOM 689 C CA . GLN A 1 89 ? 7.512 -17.213 0.720 1.00 65.25 89 GLN A CA 1
ATOM 690 C C . GLN A 1 89 ? 6.784 -15.916 0.353 1.00 65.25 89 GLN A C 1
ATOM 692 O O . GLN A 1 89 ? 6.368 -15.184 1.243 1.00 65.25 89 GLN A O 1
ATOM 697 N N . ASN A 1 90 ? 6.679 -15.570 -0.932 1.00 77.31 90 ASN A N 1
ATOM 698 C CA . ASN A 1 90 ? 6.209 -14.259 -1.363 1.00 77.31 90 ASN A CA 1
ATOM 699 C C . ASN A 1 90 ? 5.471 -14.339 -2.701 1.00 77.31 90 ASN A C 1
ATOM 701 O O . ASN A 1 90 ? 6.065 -14.659 -3.737 1.00 77.31 90 ASN A O 1
ATOM 705 N N . ILE A 1 91 ? 4.201 -13.937 -2.678 1.00 89.12 91 ILE A N 1
ATOM 706 C CA . ILE A 1 91 ? 3.423 -13.599 -3.869 1.00 89.12 91 ILE A CA 1
ATOM 707 C C . ILE A 1 91 ? 3.359 -12.079 -3.958 1.00 89.12 91 ILE A C 1
ATOM 709 O O . ILE A 1 91 ? 3.059 -11.399 -2.977 1.00 89.12 91 ILE A O 1
ATOM 713 N N . ARG A 1 92 ? 3.706 -11.543 -5.123 1.00 93.00 92 ARG A N 1
ATOM 714 C CA . ARG A 1 92 ? 3.859 -10.113 -5.341 1.00 93.00 92 ARG A CA 1
ATOM 715 C C . ARG A 1 92 ? 3.264 -9.686 -6.666 1.00 93.00 92 ARG A C 1
ATOM 717 O O . ARG A 1 92 ? 3.405 -10.402 -7.661 1.00 93.00 92 ARG A O 1
ATOM 724 N N . TYR A 1 93 ? 2.641 -8.518 -6.685 1.00 95.88 93 TYR A N 1
ATOM 725 C CA . TYR A 1 93 ? 1.881 -8.003 -7.813 1.00 95.88 93 TYR A CA 1
ATOM 726 C C . TYR A 1 93 ? 2.304 -6.583 -8.168 1.00 95.88 93 TYR A C 1
ATOM 728 O O . TYR A 1 93 ? 2.562 -5.760 -7.297 1.00 95.88 93 TYR A O 1
ATOM 736 N N . ARG A 1 94 ? 2.321 -6.275 -9.465 1.00 95.88 94 ARG A N 1
ATOM 737 C CA . ARG A 1 94 ? 2.655 -4.943 -9.972 1.00 95.88 94 ARG A CA 1
ATOM 738 C C . ARG A 1 94 ? 1.435 -4.037 -9.945 1.00 95.88 94 ARG A C 1
ATOM 740 O O . ARG A 1 94 ? 0.393 -4.407 -10.484 1.00 95.88 94 ARG A O 1
ATOM 747 N N . CYS A 1 95 ? 1.601 -2.821 -9.445 1.00 94.56 95 CYS A N 1
ATOM 748 C CA . CYS A 1 95 ? 0.592 -1.777 -9.528 1.00 94.56 95 CYS A CA 1
ATOM 749 C C . CYS A 1 95 ? 1.190 -0.410 -9.904 1.00 94.56 95 CYS A C 1
ATOM 751 O O . CYS A 1 95 ? 2.365 -0.124 -9.663 1.00 94.56 95 CYS A O 1
ATOM 753 N N . THR A 1 96 ? 0.373 0.447 -10.516 1.00 94.12 96 THR A N 1
ATOM 754 C CA . THR A 1 96 ? 0.632 1.888 -10.673 1.00 94.12 96 THR A CA 1
ATOM 755 C C . THR A 1 96 ? 0.328 2.638 -9.372 1.00 94.12 96 THR A C 1
ATOM 757 O O . THR A 1 96 ? -0.200 2.051 -8.429 1.00 94.12 96 THR A O 1
ATOM 760 N N . LEU A 1 97 ? 0.603 3.946 -9.311 1.00 90.75 97 LEU A N 1
ATOM 761 C CA . LEU A 1 97 ? 0.246 4.769 -8.145 1.00 90.75 97 LEU A CA 1
ATOM 762 C C . LEU A 1 97 ? -1.274 4.793 -7.904 1.00 90.75 97 LEU A C 1
ATOM 764 O O . LEU A 1 97 ? -1.735 4.635 -6.777 1.00 90.75 97 LEU A O 1
ATOM 768 N N . THR A 1 98 ? -2.069 4.930 -8.969 1.00 92.31 98 THR A N 1
ATOM 769 C CA . THR A 1 98 ? -3.536 4.897 -8.877 1.00 92.31 98 THR A CA 1
ATOM 770 C C . THR A 1 98 ? -4.027 3.557 -8.336 1.00 92.31 98 THR A C 1
ATOM 772 O O . THR A 1 98 ? -4.867 3.522 -7.442 1.00 92.31 98 THR A O 1
ATOM 775 N N . GLN A 1 99 ? -3.468 2.451 -8.833 1.00 95.75 99 GLN A N 1
ATOM 776 C CA . GLN A 1 99 ? -3.805 1.119 -8.337 1.00 95.75 99 GLN A CA 1
ATOM 777 C C . GLN A 1 99 ? -3.331 0.913 -6.891 1.00 95.75 99 GLN A C 1
ATOM 779 O O . GLN A 1 99 ? -4.056 0.306 -6.111 1.00 95.75 99 GLN A O 1
ATOM 784 N N . LEU A 1 100 ? -2.173 1.460 -6.499 1.00 95.50 100 LEU A N 1
ATOM 785 C CA . LEU A 1 100 ? -1.680 1.407 -5.120 1.00 95.50 100 LEU A CA 1
ATOM 786 C C . LEU A 1 100 ? -2.678 2.053 -4.148 1.00 95.50 100 LEU A C 1
ATOM 788 O O . LEU A 1 100 ? -2.981 1.470 -3.109 1.00 95.50 100 LEU A O 1
ATOM 792 N N . LYS A 1 101 ? -3.259 3.204 -4.515 1.00 95.62 101 LYS A N 1
ATOM 793 C CA . LYS A 1 101 ? -4.328 3.844 -3.733 1.00 95.62 101 LYS A CA 1
ATOM 794 C C . LYS A 1 101 ? -5.537 2.920 -3.559 1.00 95.62 101 LYS A C 1
ATOM 796 O O . LYS A 1 101 ? -6.042 2.780 -2.445 1.00 95.62 101 LYS A O 1
ATOM 801 N N . SER A 1 102 ? -5.977 2.253 -4.627 1.00 96.31 102 SER A N 1
ATOM 802 C CA . SER A 1 102 ? -7.080 1.283 -4.567 1.00 96.31 102 SER A CA 1
ATOM 803 C C . SER A 1 102 ? -6.751 0.068 -3.697 1.00 96.31 102 SER A C 1
ATOM 805 O O . SER A 1 102 ? -7.591 -0.348 -2.903 1.00 96.31 102 SER A O 1
ATOM 807 N N . VAL A 1 103 ? -5.526 -0.455 -3.787 1.00 96.31 103 VAL A N 1
ATOM 808 C CA . VAL A 1 103 ? -5.050 -1.589 -2.981 1.00 96.31 103 VAL A CA 1
ATOM 809 C C . VAL A 1 103 ? -5.037 -1.243 -1.496 1.00 96.31 103 VAL A C 1
ATOM 811 O O . VAL A 1 103 ? -5.619 -1.976 -0.701 1.00 96.31 103 VAL A O 1
ATOM 814 N N . ILE A 1 104 ? -4.418 -0.121 -1.113 1.00 95.75 104 ILE A N 1
ATOM 815 C CA . ILE A 1 104 ? -4.333 0.293 0.296 1.00 95.75 104 ILE A CA 1
ATOM 816 C C . ILE A 1 104 ? -5.738 0.569 0.853 1.00 95.75 104 ILE A C 1
ATOM 818 O O . ILE A 1 104 ? -6.041 0.185 1.982 1.00 95.75 104 ILE A O 1
ATOM 822 N N . ARG A 1 105 ? -6.636 1.156 0.048 1.00 95.69 105 ARG A N 1
ATOM 823 C CA . ARG A 1 105 ? -8.040 1.348 0.437 1.00 95.69 105 ARG A CA 1
ATOM 824 C C . ARG A 1 105 ? -8.768 0.021 0.635 1.00 95.69 105 ARG A C 1
ATOM 826 O O . ARG A 1 105 ? -9.472 -0.129 1.628 1.00 95.69 105 AR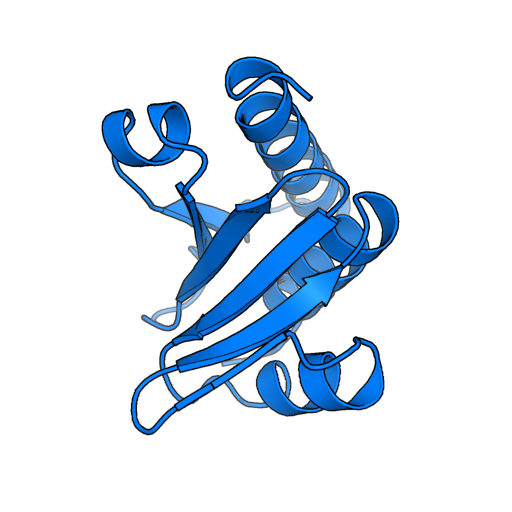G A O 1
ATOM 833 N N . HIS A 1 106 ? -8.610 -0.931 -0.282 1.00 94.69 106 HIS A N 1
ATOM 834 C CA . HIS A 1 106 ? -9.214 -2.254 -0.138 1.00 94.69 106 HIS A CA 1
ATOM 835 C C . HIS A 1 106 ? -8.694 -2.943 1.127 1.00 94.69 106 HIS A C 1
ATOM 837 O O . HIS A 1 106 ? -9.482 -3.409 1.943 1.00 94.69 106 HIS A O 1
ATOM 843 N N . TYR A 1 107 ? -7.380 -2.909 1.348 1.00 93.44 107 TYR A N 1
ATOM 844 C CA . TYR A 1 107 ? -6.741 -3.447 2.545 1.00 93.44 107 TYR A CA 1
ATOM 845 C C . TYR A 1 107 ? -7.288 -2.820 3.844 1.00 93.44 107 TYR A C 1
ATOM 847 O O . TYR A 1 107 ? -7.568 -3.554 4.790 1.00 93.44 107 TYR A O 1
ATOM 855 N N . ALA A 1 108 ? -7.529 -1.503 3.874 1.00 92.06 108 ALA A N 1
ATOM 856 C CA . ALA A 1 108 ? -8.136 -0.798 5.011 1.00 92.06 108 ALA A CA 1
ATOM 857 C C . ALA A 1 108 ? -9.591 -1.219 5.295 1.00 92.06 108 ALA A C 1
ATOM 859 O O . ALA A 1 108 ? -10.022 -1.225 6.444 1.00 92.06 108 ALA A O 1
ATOM 860 N N . LEU A 1 109 ? -10.348 -1.569 4.253 1.00 90.88 109 LEU A N 1
ATOM 861 C CA . LEU A 1 109 ? -11.766 -1.940 4.347 1.00 90.88 109 LEU A CA 1
ATOM 862 C C . LEU A 1 109 ? -11.995 -3.439 4.548 1.00 90.88 109 LEU A C 1
ATOM 864 O O . LEU A 1 109 ? -13.094 -3.855 4.905 1.00 90.88 109 LEU A O 1
ATOM 868 N N . THR A 1 110 ? -10.978 -4.259 4.298 1.00 84.88 110 THR A N 1
ATOM 869 C CA . THR A 1 110 ? -11.102 -5.708 4.409 1.00 84.88 110 THR A CA 1
ATOM 870 C C . THR A 1 110 ? -11.105 -6.100 5.881 1.00 84.88 110 THR A C 1
ATOM 872 O O . THR A 1 110 ? -10.099 -5.902 6.574 1.00 84.88 110 THR A O 1
ATOM 875 N N . ASN A 1 111 ? -12.243 -6.605 6.362 1.00 62.69 111 ASN A N 1
ATOM 876 C CA . ASN A 1 111 ? -12.413 -7.064 7.741 1.00 62.69 111 ASN A CA 1
ATOM 877 C C . ASN A 1 111 ? -11.368 -8.133 8.097 1.00 62.69 111 ASN A C 1
ATOM 879 O O . ASN A 1 111 ? -10.982 -8.936 7.246 1.00 62.69 111 ASN A O 1
ATOM 883 N N . ALA A 1 112 ? -10.895 -8.081 9.344 1.00 51.94 112 ALA A N 1
ATOM 884 C CA . ALA A 1 112 ? -10.179 -9.190 9.967 1.00 51.94 112 ALA A CA 1
ATOM 885 C C . ALA A 1 112 ? -11.166 -10.318 10.297 1.00 51.94 112 ALA A C 1
ATOM 887 O O . ALA A 1 112 ? -12.317 -9.980 10.666 1.00 51.94 112 ALA A O 1
#

Secondary structure (DSSP, 8-state):
--HHHHHHHHHHHHHHHHHHHTS--EEE-S-HHHHTTTEEEEEESSSS---EEEEEEETTEEEEEE-S--TTHHHHHHHHSEEEEEETTEEEEEE-HHHHHHHHHHHHHS--

Organism: Vibrio mimicus (NCBI:txid674)

Sequence (112 aa):
MSKVKFRDDVDQIIDDINSSLKAPVIARSSIESQWKRGNGSVVRIDTKDIATLSINLHDGFYDVGCDGSKSGINEYLALNLKLHRHNSQNIRYRCTLTQLKSVIRHYALTNA